Protein AF-A0A2U0NVE9-F1 (afdb_monomer)

Secondary structure (DSSP, 8-state):
-GGGSS-TTTHHHHHHHHHHHHHHHHHHHHHHHHHHHHHTT-TT-HHHHHHHHHHHHHHHHHHHHHHHHH---------

pLDDT: mean 79.7, std 14.77, range [38.28, 94.06]

Solvent-accessible surface area (backbone atoms only — not comparable to full-atom values): 4511 Å² total; per-residue (Å²): 106,65,44,78,76,36,60,94,88,39,30,68,57,40,50,48,53,54,51,51,52,51,52,52,51,64,62,49,46,60,58,53,38,54,50,36,15,47,73,38,65,23,92,86,31,71,54,2,54,50,50,32,50,53,50,53,52,49,53,52,51,49,52,51,52,51,48,66,75,65,57,75,86,70,77,79,79,88,124

Foldseek 3Di:
DQLVVDDVVCSVVSVVVVVVVVVVCVVVLVVVLQVQLVVLPHPVDVSSVVRSVVVVVVVVVVVVVVCVVPPDPDPPPDD

InterPro domains:
  IPR011701 Major facilitator superfamily [PF07690] (1-75)
  IPR020846 Major facilitator superfamily domain [PS50850] (1-75)
  IPR036259 MFS transporter superfamily [G3DSA:1.20.1250.20] (1-79)
  IPR036259 MFS transporter superfamily [SSF103473] (2-77)

Radius of gyration: 17.91 Å; Cα contacts (8 Å, |Δi|>4): 37; chains: 1; bounding box: 46×20×44 Å

Structure (mmCIF, N/CA/C/O backbone):
data_AF-A0A2U0NVE9-F1
#
_entry.id   AF-A0A2U0NVE9-F1
#
loop_
_atom_site.group_PDB
_atom_site.id
_atom_site.type_symbol
_atom_site.label_atom_id
_atom_site.label_alt_id
_atom_site.label_comp_id
_atom_site.label_asym_id
_atom_site.label_entity_id
_atom_site.label_seq_id
_atom_site.pdbx_PDB_ins_code
_atom_site.Cartn_x
_atom_site.Cartn_y
_atom_site.Cartn_z
_atom_site.occupancy
_atom_site.B_iso_or_equiv
_atom_site.auth_seq_id
_atom_site.auth_comp_id
_atom_site.auth_asym_id
_atom_site.auth_atom_id
_atom_site.pdbx_PDB_model_num
ATOM 1 N N . MET A 1 1 ? -19.246 4.346 10.988 1.00 50.72 1 MET A N 1
ATOM 2 C CA . MET A 1 1 ? -17.819 4.685 11.221 1.00 50.72 1 MET A CA 1
ATOM 3 C C . MET A 1 1 ? -17.321 3.877 12.418 1.00 50.72 1 MET A C 1
ATOM 5 O O . MET A 1 1 ? -18.164 3.456 13.190 1.00 50.72 1 MET A O 1
ATOM 9 N N . ALA A 1 2 ? -16.016 3.611 12.601 1.00 57.97 2 ALA A N 1
ATOM 10 C CA . ALA A 1 2 ? -15.572 2.767 13.736 1.00 57.97 2 ALA A CA 1
ATOM 11 C C . ALA A 1 2 ? -15.972 3.342 15.109 1.00 57.97 2 ALA A C 1
ATOM 13 O O . ALA A 1 2 ? -16.209 2.593 16.046 1.00 57.97 2 ALA A O 1
ATOM 14 N N . SER A 1 3 ? -16.131 4.666 15.189 1.00 54.06 3 SER A N 1
ATOM 15 C CA . SER A 1 3 ? -16.757 5.376 16.309 1.00 54.06 3 SER A CA 1
ATOM 16 C C . SER A 1 3 ? -18.195 4.931 16.616 1.00 54.06 3 SER A C 1
ATOM 18 O O . SER A 1 3 ? -18.582 4.954 17.773 1.00 54.06 3 SER A O 1
ATOM 20 N N . ASP A 1 4 ? -18.986 4.536 15.615 1.00 59.50 4 ASP A N 1
ATOM 21 C CA . ASP A 1 4 ? -20.380 4.089 15.796 1.00 59.50 4 ASP A CA 1
ATOM 22 C C . ASP A 1 4 ? -20.463 2.636 16.290 1.00 59.50 4 ASP A C 1
ATOM 24 O O . ASP A 1 4 ? -21.530 2.161 16.669 1.00 59.50 4 ASP A O 1
ATOM 28 N N . SER A 1 5 ? -19.347 1.906 16.226 1.00 58.81 5 SER A N 1
ATOM 29 C CA . SER A 1 5 ? -19.219 0.514 16.673 1.00 58.81 5 SER A CA 1
ATOM 30 C C . SER A 1 5 ? -18.449 0.390 17.992 1.00 58.81 5 SER A C 1
ATOM 32 O O . SER A 1 5 ? -18.296 -0.716 18.502 1.00 58.81 5 SER A O 1
ATOM 34 N N . ALA A 1 6 ? -17.950 1.504 18.530 1.00 57.66 6 ALA A N 1
ATOM 35 C CA . ALA A 1 6 ? -17.256 1.561 19.807 1.00 57.66 6 ALA A CA 1
ATOM 36 C C . ALA A 1 6 ? -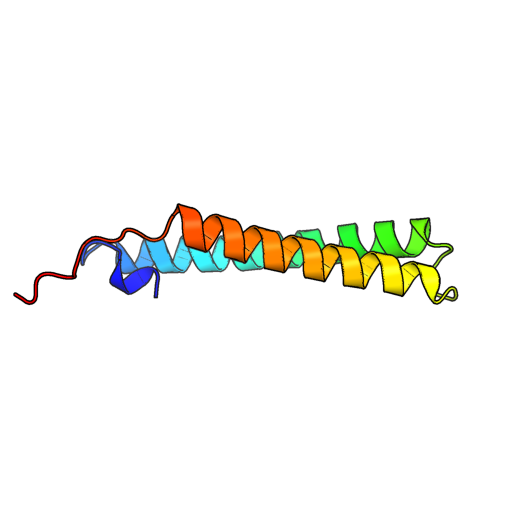18.242 1.910 20.930 1.00 57.66 6 ALA A C 1
ATOM 38 O O . ALA A 1 6 ? -19.193 2.660 20.727 1.00 57.66 6 ALA A O 1
ATOM 39 N N . GLU A 1 7 ? -18.005 1.376 22.128 1.00 55.97 7 GLU A N 1
ATOM 40 C CA . GLU A 1 7 ? -18.762 1.744 23.327 1.00 55.97 7 GLU A CA 1
ATOM 41 C C . GLU A 1 7 ? -18.663 3.261 23.579 1.00 55.97 7 GLU A C 1
ATOM 43 O O . GLU A 1 7 ? -17.652 3.875 23.240 1.00 55.97 7 GLU A O 1
ATOM 48 N N . GLU A 1 8 ? -19.691 3.883 24.169 1.00 55.44 8 GLU A N 1
ATOM 49 C CA . GLU A 1 8 ? -19.890 5.350 24.203 1.00 55.44 8 GLU A CA 1
ATOM 50 C C . GLU A 1 8 ? -18.689 6.141 24.779 1.00 55.44 8 GLU A C 1
ATOM 52 O O . GLU A 1 8 ? -18.482 7.314 24.471 1.00 55.44 8 GLU A O 1
ATOM 57 N N . ARG A 1 9 ? -17.833 5.478 25.573 1.00 62.19 9 ARG A N 1
ATOM 58 C CA . ARG A 1 9 ? -16.592 6.030 26.153 1.00 62.19 9 ARG A CA 1
ATOM 59 C C . ARG A 1 9 ? -15.306 5.739 25.363 1.00 62.19 9 ARG A C 1
ATOM 61 O O . ARG A 1 9 ? -14.264 6.296 25.696 1.00 62.19 9 ARG A O 1
ATOM 68 N N . ALA A 1 10 ? -15.349 4.895 24.335 1.00 64.25 10 ALA A N 1
ATOM 69 C CA . ALA A 1 10 ? -14.193 4.423 23.560 1.00 64.25 10 ALA A CA 1
ATOM 70 C C . ALA A 1 10 ? -14.125 4.988 22.125 1.00 64.25 10 ALA A C 1
ATOM 72 O O . ALA A 1 10 ? -13.164 4.734 21.396 1.00 64.25 10 ALA A O 1
ATOM 73 N N . THR A 1 11 ? -15.097 5.812 21.734 1.00 68.38 11 THR A N 1
ATOM 74 C CA . THR A 1 11 ? -15.163 6.540 20.455 1.00 68.38 11 THR A CA 1
ATOM 75 C C . THR A 1 11 ? -13.854 7.244 20.069 1.00 68.38 11 THR A C 1
ATOM 77 O O . THR A 1 11 ? -13.404 7.155 18.925 1.00 68.38 11 THR A O 1
ATOM 80 N N . SER A 1 12 ? -13.199 7.909 21.027 1.00 67.38 12 SER A N 1
ATOM 81 C CA . SER A 1 12 ? -11.923 8.604 20.791 1.00 67.38 12 SER A CA 1
ATOM 82 C C . SER A 1 12 ? -10.787 7.628 20.455 1.00 67.38 12 SER A C 1
ATOM 84 O O . SER A 1 12 ? -10.027 7.843 19.510 1.00 67.38 12 SER A O 1
ATOM 86 N N . THR A 1 13 ? -10.717 6.498 21.163 1.00 79.12 13 THR A N 1
ATOM 87 C CA . THR A 1 13 ? -9.728 5.442 20.916 1.00 79.12 13 THR A CA 1
ATOM 88 C C . THR A 1 13 ? -9.921 4.803 19.541 1.00 79.12 13 THR A C 1
ATOM 90 O O . THR A 1 13 ? -8.941 4.591 18.830 1.00 79.12 13 THR A O 1
ATOM 93 N N . ALA A 1 14 ? -11.168 4.561 19.120 1.00 75.31 14 ALA A N 1
ATOM 94 C CA . ALA A 1 14 ? -11.472 4.002 17.801 1.00 75.31 14 ALA A CA 1
ATOM 95 C C . ALA A 1 14 ? -10.998 4.913 16.653 1.00 75.31 14 ALA A C 1
ATOM 97 O O . ALA A 1 14 ? -10.367 4.446 15.703 1.00 75.31 14 ALA A O 1
ATOM 98 N N . ASN A 1 15 ? -11.232 6.224 16.762 1.00 78.00 15 ASN A N 1
ATOM 99 C CA . ASN A 1 15 ? -10.740 7.191 15.776 1.00 78.00 15 ASN A CA 1
ATOM 100 C C . ASN A 1 15 ? -9.207 7.315 15.803 1.00 78.00 15 ASN A C 1
ATOM 102 O O . ASN A 1 15 ? -8.583 7.451 14.748 1.00 78.00 15 ASN A O 1
ATOM 106 N N . GLY A 1 16 ? -8.593 7.204 16.986 1.00 82.62 16 GLY A N 1
ATOM 107 C CA . GLY A 1 16 ? -7.139 7.129 17.140 1.00 82.62 16 GLY A CA 1
ATOM 108 C C . GLY A 1 16 ? -6.537 5.940 16.388 1.00 82.62 16 GLY A C 1
ATOM 109 O O . GLY A 1 16 ? -5.611 6.125 15.604 1.00 82.62 16 GLY A O 1
ATOM 110 N N . ILE A 1 17 ? -7.120 4.745 16.535 1.00 85.06 17 ILE A N 1
ATOM 111 C CA . ILE A 1 17 ? -6.672 3.527 15.838 1.00 85.06 17 ILE A CA 1
ATOM 112 C C . ILE A 1 17 ? -6.760 3.691 14.316 1.00 85.06 17 ILE A C 1
ATOM 114 O O . ILE A 1 17 ? -5.793 3.378 13.619 1.00 85.06 17 ILE A O 1
ATOM 118 N N . ILE A 1 18 ? -7.875 4.217 13.790 1.00 83.25 18 ILE A N 1
ATOM 119 C CA . ILE A 1 18 ? -8.008 4.471 12.343 1.00 83.25 18 ILE A CA 1
ATOM 120 C C . ILE A 1 18 ? -6.924 5.439 11.867 1.00 83.25 18 ILE A C 1
ATOM 122 O O . ILE A 1 18 ? -6.270 5.191 10.855 1.00 83.25 18 ILE A O 1
ATOM 126 N N . THR A 1 19 ? -6.723 6.533 12.600 1.00 84.69 19 THR A N 1
ATOM 127 C CA . THR A 1 19 ? -5.749 7.567 12.234 1.00 84.69 19 THR A CA 1
ATOM 128 C C . THR A 1 19 ? -4.336 6.989 12.208 1.00 84.69 19 THR A C 1
ATOM 130 O O . THR A 1 19 ? -3.604 7.179 11.238 1.00 84.69 19 THR A O 1
ATOM 133 N N . THR A 1 20 ? -3.959 6.209 13.222 1.00 87.56 20 THR A N 1
ATOM 134 C CA . THR A 1 20 ? -2.667 5.516 13.258 1.00 87.56 20 THR A CA 1
ATOM 135 C C . THR A 1 20 ? -2.514 4.543 12.091 1.00 87.56 20 THR A C 1
ATOM 137 O O . THR A 1 20 ? -1.474 4.546 11.433 1.00 87.56 20 THR A O 1
ATOM 140 N N . ALA A 1 21 ? -3.547 3.755 11.780 1.00 87.25 21 ALA A N 1
ATOM 141 C CA . ALA A 1 21 ? -3.523 2.836 10.644 1.00 87.25 21 ALA A CA 1
ATOM 142 C C . ALA A 1 21 ? -3.329 3.575 9.307 1.00 87.25 21 ALA A C 1
ATOM 144 O O . ALA A 1 21 ? -2.547 3.124 8.468 1.00 87.25 21 ALA A O 1
ATOM 145 N N . MET A 1 22 ? -3.966 4.739 9.128 1.00 88.00 22 MET A N 1
ATOM 146 C CA . MET A 1 22 ? -3.770 5.589 7.948 1.00 88.00 22 MET A CA 1
ATOM 147 C C . MET A 1 22 ? -2.335 6.107 7.835 1.00 88.00 22 MET A C 1
ATOM 149 O O . MET A 1 22 ? -1.764 6.049 6.749 1.00 88.00 22 MET A O 1
ATOM 153 N N . PHE A 1 23 ? -1.729 6.576 8.930 1.00 88.12 23 PHE A N 1
ATOM 154 C CA . PHE A 1 23 ? -0.346 7.070 8.904 1.00 88.12 23 PHE A CA 1
ATOM 155 C C . PHE A 1 23 ? 0.669 5.962 8.631 1.00 88.12 23 PHE A C 1
ATOM 157 O O . PHE A 1 23 ? 1.585 6.155 7.835 1.00 88.12 23 PHE A O 1
ATOM 164 N N . ILE A 1 24 ? 0.497 4.790 9.243 1.00 90.19 24 ILE A N 1
ATOM 165 C CA . ILE A 1 24 ? 1.378 3.643 8.998 1.00 90.19 24 ILE A CA 1
ATOM 166 C C . ILE A 1 24 ? 1.234 3.175 7.546 1.00 90.19 24 ILE A C 1
ATOM 168 O O . ILE A 1 24 ? 2.234 3.013 6.849 1.00 90.19 24 ILE A O 1
ATOM 172 N N . GLY A 1 25 ? -0.000 3.027 7.055 1.00 86.50 25 GLY A N 1
ATOM 173 C CA . GLY A 1 25 ? -0.260 2.659 5.664 1.00 86.50 25 GLY A CA 1
ATOM 174 C C . GLY A 1 25 ? 0.297 3.685 4.673 1.00 86.50 25 GLY A C 1
ATOM 175 O O . GLY A 1 25 ? 0.962 3.312 3.709 1.00 86.50 25 GLY A O 1
ATOM 176 N N . GLY A 1 26 ? 0.091 4.976 4.939 1.00 86.12 26 GLY A N 1
ATOM 177 C CA . GLY A 1 26 ? 0.611 6.081 4.132 1.00 86.12 26 GLY A CA 1
ATOM 178 C C . GLY A 1 26 ? 2.134 6.222 4.175 1.00 86.12 26 GLY A C 1
ATOM 179 O O . GLY A 1 26 ? 2.717 6.693 3.207 1.00 86.12 26 GLY A O 1
ATOM 180 N N . GLY A 1 27 ? 2.788 5.791 5.257 1.00 88.38 27 GLY A N 1
ATOM 181 C CA . GLY A 1 27 ? 4.248 5.784 5.377 1.00 88.38 27 GLY A CA 1
ATOM 182 C C . GLY A 1 27 ? 4.915 4.574 4.717 1.00 88.38 27 GLY A C 1
ATOM 183 O O . GLY A 1 27 ? 5.996 4.701 4.148 1.00 88.38 27 GLY A O 1
ATOM 184 N N . ILE A 1 28 ? 4.275 3.402 4.756 1.00 90.69 28 ILE A N 1
ATOM 185 C CA . ILE A 1 28 ? 4.803 2.168 4.145 1.00 90.69 28 ILE A CA 1
ATOM 186 C C . ILE A 1 28 ? 4.559 2.150 2.629 1.00 90.69 28 ILE A C 1
ATOM 188 O O . ILE A 1 28 ? 5.382 1.629 1.871 1.00 90.69 28 ILE A O 1
ATOM 192 N N . SER A 1 29 ? 3.450 2.730 2.165 1.00 87.19 29 SER A N 1
ATOM 193 C CA . SER A 1 29 ? 3.041 2.654 0.760 1.00 87.19 29 SER A CA 1
ATOM 194 C C . SER A 1 29 ? 4.046 3.238 -0.249 1.00 87.19 29 SER A C 1
ATOM 196 O O . SER A 1 29 ? 4.277 2.567 -1.256 1.00 87.19 29 SER A O 1
ATOM 198 N N . PRO A 1 30 ? 4.734 4.377 -0.017 1.00 88.75 30 PRO A N 1
ATOM 199 C CA . PRO A 1 30 ? 5.678 4.931 -0.987 1.00 88.75 30 PRO A CA 1
ATOM 200 C C . PRO A 1 30 ? 6.934 4.066 -1.117 1.00 88.75 30 PRO A C 1
ATOM 202 O O . PRO A 1 30 ? 7.488 3.942 -2.208 1.00 88.75 30 PRO A O 1
ATOM 205 N N . LEU A 1 31 ? 7.359 3.423 -0.023 1.00 91.81 31 LEU A N 1
ATOM 206 C CA . LEU A 1 31 ? 8.493 2.496 -0.023 1.00 91.81 31 LEU A CA 1
ATOM 207 C C . LEU A 1 31 ? 8.167 1.240 -0.834 1.00 91.81 31 LEU A C 1
ATOM 209 O O . LEU A 1 31 ? 8.950 0.837 -1.694 1.00 91.81 31 LEU A O 1
ATOM 213 N N . LEU A 1 32 ? 6.987 0.656 -0.602 1.00 89.25 32 LEU A N 1
ATOM 214 C CA . LEU A 1 32 ? 6.521 -0.519 -1.338 1.00 89.25 32 LEU A CA 1
ATOM 215 C C . LEU A 1 32 ? 6.352 -0.208 -2.834 1.00 89.25 32 LEU A C 1
ATOM 217 O O . LEU A 1 32 ? 6.825 -0.966 -3.678 1.00 89.25 32 LEU A O 1
ATOM 221 N N . MET A 1 33 ? 5.713 0.919 -3.166 1.00 88.81 33 MET A N 1
ATOM 222 C CA . MET A 1 33 ? 5.517 1.348 -4.554 1.00 88.81 33 MET A CA 1
ATOM 223 C C . MET A 1 33 ? 6.845 1.632 -5.252 1.00 88.81 33 MET A C 1
ATOM 225 O O . MET A 1 33 ? 7.051 1.160 -6.365 1.00 88.81 33 MET A O 1
ATOM 229 N N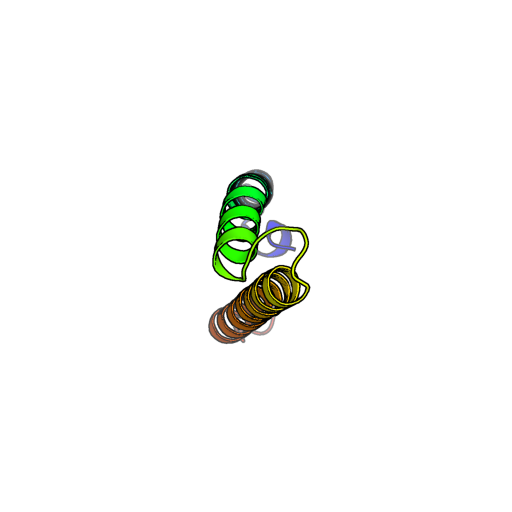 . GLY A 1 34 ? 7.766 2.345 -4.598 1.00 89.38 34 GLY A N 1
ATOM 230 C CA . GLY A 1 34 ? 9.091 2.613 -5.154 1.00 89.38 34 GLY A CA 1
ATOM 231 C C . GLY A 1 34 ? 9.870 1.328 -5.439 1.00 89.38 34 GLY A C 1
ATOM 232 O O . GLY A 1 34 ? 10.504 1.212 -6.487 1.00 89.38 34 GLY A O 1
ATOM 233 N N . TRP A 1 35 ? 9.764 0.334 -4.553 1.00 91.56 35 TRP A N 1
ATOM 234 C CA . TRP A 1 35 ? 10.372 -0.981 -4.752 1.00 91.56 35 TRP A CA 1
ATOM 235 C C . TRP A 1 35 ? 9.743 -1.754 -5.923 1.00 91.56 35 TRP A C 1
ATOM 237 O O . TRP A 1 35 ? 10.469 -2.277 -6.766 1.00 91.56 35 TRP A O 1
ATOM 247 N N . LEU A 1 36 ? 8.410 -1.770 -6.033 1.00 87.88 36 LEU A N 1
ATOM 248 C CA . LEU A 1 36 ? 7.684 -2.410 -7.142 1.00 87.88 36 LEU A CA 1
ATOM 249 C C . LEU A 1 36 ? 7.989 -1.767 -8.499 1.00 87.88 36 LEU A C 1
ATOM 251 O O . LEU A 1 36 ? 8.184 -2.474 -9.487 1.00 87.88 36 LEU A O 1
ATOM 255 N N . ILE A 1 37 ? 8.069 -0.436 -8.545 1.00 89.56 37 ILE A N 1
ATOM 256 C CA . ILE A 1 37 ? 8.404 0.298 -9.769 1.00 89.56 37 ILE A CA 1
ATOM 257 C C . ILE A 1 37 ? 9.837 -0.023 -10.200 1.00 89.56 37 ILE A C 1
ATOM 259 O O . ILE A 1 37 ? 10.071 -0.314 -11.372 1.00 89.56 37 ILE A O 1
ATOM 263 N N . GLN A 1 38 ? 10.789 -0.045 -9.261 1.00 90.38 38 GLN A N 1
ATOM 264 C CA . GLN A 1 38 ? 12.166 -0.465 -9.542 1.00 90.38 38 GLN A CA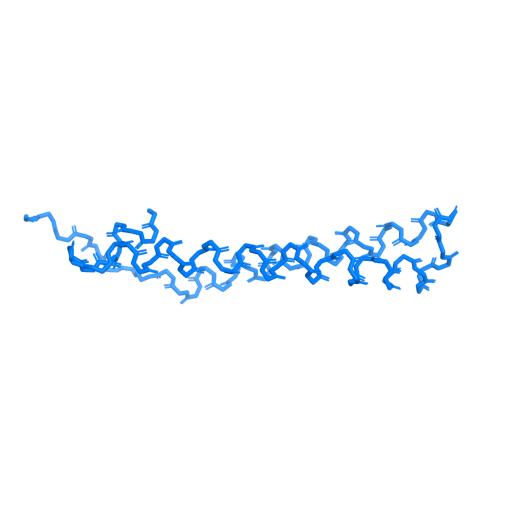 1
ATOM 265 C C . GLN A 1 38 ? 12.234 -1.911 -10.045 1.00 90.38 38 GLN A C 1
ATOM 267 O O . GLN A 1 38 ? 12.897 -2.182 -11.045 1.00 90.38 38 GLN A O 1
ATOM 272 N N . PHE A 1 39 ? 11.493 -2.826 -9.418 1.00 88.88 39 PHE A N 1
ATOM 273 C CA . PHE A 1 39 ? 11.423 -4.224 -9.844 1.00 88.88 39 PHE A CA 1
ATOM 274 C C . PHE A 1 39 ? 10.860 -4.385 -11.266 1.00 88.88 39 PHE A C 1
ATOM 276 O O . PHE A 1 39 ? 11.353 -5.202 -12.039 1.00 88.88 39 PHE A O 1
ATOM 283 N N . GLY A 1 40 ? 9.872 -3.574 -11.648 1.00 84.62 40 GLY A N 1
ATOM 284 C CA . GLY A 1 40 ? 9.281 -3.582 -12.988 1.00 84.62 40 GLY A CA 1
ATOM 285 C C . GLY A 1 40 ? 10.093 -2.875 -14.077 1.00 84.62 40 GLY A C 1
ATOM 286 O O . GLY A 1 40 ? 9.557 -2.635 -15.158 1.00 84.62 40 GLY A O 1
ATOM 287 N N . GLY A 1 41 ? 11.362 -2.542 -13.822 1.00 86.38 41 GLY A N 1
ATOM 288 C CA . GLY A 1 41 ? 12.256 -1.915 -14.800 1.00 86.38 41 GLY A CA 1
ATOM 289 C C . GLY A 1 41 ? 12.479 -0.417 -14.596 1.00 86.38 41 GLY A C 1
ATOM 290 O O . GLY A 1 41 ? 12.985 0.244 -15.500 1.00 86.38 41 GLY A O 1
ATOM 291 N N . GLY A 1 42 ? 12.123 0.116 -13.427 1.00 87.00 42 GLY A N 1
ATOM 292 C CA . GLY A 1 42 ? 12.376 1.503 -13.051 1.00 87.00 42 GLY A CA 1
ATOM 293 C C . GLY A 1 42 ? 11.267 2.472 -13.455 1.00 87.00 42 GLY A C 1
ATOM 294 O O . GLY A 1 42 ? 10.262 2.114 -14.062 1.00 87.00 42 GLY A O 1
ATOM 295 N N . TRP A 1 43 ? 11.467 3.74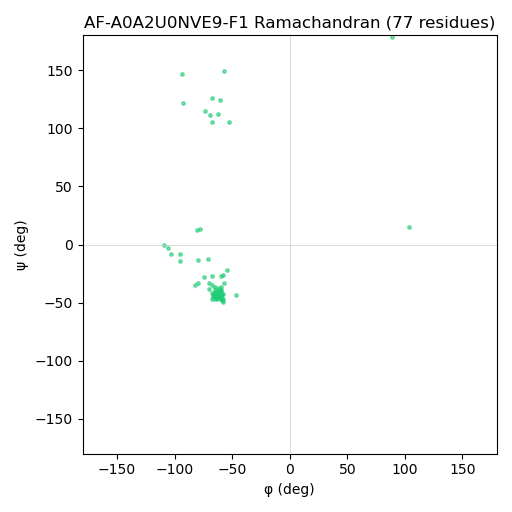0 -13.100 1.00 85.56 43 TRP A N 1
ATOM 296 C CA . TRP A 1 43 ? 10.471 4.812 -13.226 1.00 85.56 43 TRP A CA 1
ATOM 297 C C . TRP A 1 43 ? 10.189 5.261 -14.664 1.00 85.56 43 TRP A C 1
ATOM 299 O O . TRP A 1 43 ? 9.214 5.973 -14.892 1.00 85.56 43 TRP A O 1
ATOM 309 N N . GLU A 1 44 ? 11.019 4.857 -15.624 1.00 89.31 44 GLU A N 1
ATOM 310 C CA . GLU A 1 44 ? 10.812 5.147 -17.049 1.00 89.31 44 GLU A CA 1
ATOM 311 C C . GLU A 1 44 ? 10.097 4.007 -17.783 1.00 89.31 44 GLU A C 1
ATOM 313 O O . GLU A 1 44 ? 9.594 4.200 -18.889 1.00 89.31 44 GLU A O 1
ATOM 318 N N . ASN A 1 45 ? 10.013 2.821 -17.172 1.00 87.62 45 ASN A N 1
ATOM 319 C CA . ASN A 1 45 ? 9.350 1.680 -17.780 1.00 87.62 45 ASN A CA 1
ATOM 320 C C . ASN A 1 45 ? 7.872 1.628 -17.346 1.00 87.62 45 ASN A C 1
ATOM 322 O O . ASN A 1 45 ? 7.589 1.502 -16.149 1.00 87.62 45 ASN A O 1
ATOM 326 N N . PRO A 1 46 ? 6.904 1.653 -18.283 1.00 87.75 46 PRO A N 1
ATOM 327 C CA . PRO A 1 46 ? 5.483 1.550 -17.951 1.00 87.75 46 PRO A CA 1
ATOM 328 C C . PRO A 1 46 ? 5.128 0.268 -17.181 1.00 87.75 46 PRO A C 1
ATOM 330 O O . PRO A 1 46 ? 4.179 0.275 -16.396 1.00 87.75 46 PRO A O 1
ATOM 333 N N . ALA A 1 47 ? 5.903 -0.811 -17.337 1.00 87.56 47 ALA A N 1
ATOM 334 C CA . ALA A 1 47 ? 5.701 -2.049 -16.587 1.00 87.56 47 ALA A CA 1
ATOM 335 C C . ALA A 1 47 ? 5.820 -1.850 -15.062 1.00 87.56 47 ALA A C 1
ATOM 337 O O . ALA A 1 47 ? 5.029 -2.430 -14.318 1.00 87.56 47 ALA A O 1
ATOM 338 N N . GLY A 1 48 ? 6.724 -0.981 -14.588 1.00 87.69 48 GLY A N 1
ATOM 339 C CA . GLY A 1 48 ? 6.871 -0.654 -13.163 1.00 87.69 48 GLY A CA 1
ATOM 340 C C . GLY A 1 48 ? 5.595 -0.084 -12.546 1.00 87.69 48 GLY A C 1
ATOM 341 O O . GLY A 1 48 ? 5.163 -0.521 -11.477 1.00 87.69 48 GLY A O 1
ATOM 342 N N . TYR A 1 49 ? 4.933 0.829 -13.258 1.00 88.31 49 TYR A N 1
ATOM 343 C CA . TYR A 1 49 ? 3.658 1.396 -12.817 1.00 88.31 49 TYR A CA 1
ATOM 344 C C . TYR A 1 49 ? 2.523 0.379 -12.874 1.00 88.31 49 TYR A C 1
ATOM 346 O O . TYR A 1 49 ? 1.697 0.348 -11.965 1.00 88.31 49 TYR A O 1
ATOM 354 N N . ILE A 1 50 ? 2.491 -0.479 -13.901 1.00 91.50 50 ILE A N 1
ATOM 355 C CA . ILE A 1 50 ? 1.492 -1.552 -14.005 1.00 91.50 50 ILE A CA 1
ATOM 356 C C . ILE A 1 50 ? 1.569 -2.456 -12.770 1.00 91.50 50 ILE A C 1
ATOM 358 O O . ILE A 1 50 ? 0.545 -2.673 -12.122 1.00 91.50 50 ILE A O 1
ATOM 362 N N . TYR A 1 51 ? 2.762 -2.921 -12.387 1.00 88.56 51 TYR A N 1
ATOM 363 C CA . TYR A 1 51 ? 2.920 -3.735 -11.178 1.00 88.56 51 TYR A CA 1
ATOM 364 C C . TYR A 1 51 ? 2.457 -2.994 -9.920 1.00 88.56 51 TYR A C 1
ATOM 366 O O . TYR A 1 51 ? 1.681 -3.550 -9.146 1.00 88.56 51 TYR A O 1
ATOM 374 N N . ALA A 1 52 ? 2.846 -1.727 -9.744 1.00 89.25 52 ALA A N 1
ATOM 375 C CA . ALA A 1 52 ? 2.411 -0.931 -8.597 1.00 89.25 52 ALA A CA 1
ATOM 376 C C . ALA A 1 52 ? 0.878 -0.763 -8.533 1.00 89.25 52 ALA A C 1
ATOM 378 O O . ALA A 1 52 ? 0.285 -0.936 -7.465 1.00 89.25 52 ALA A O 1
ATOM 379 N N . PHE A 1 53 ? 0.219 -0.480 -9.662 1.00 90.81 53 PHE A N 1
ATOM 380 C CA . PHE A 1 53 ? -1.240 -0.341 -9.726 1.00 90.81 53 PHE A CA 1
ATOM 381 C C . PHE A 1 53 ? -1.968 -1.656 -9.462 1.00 90.81 53 PHE A C 1
ATOM 383 O O . PHE A 1 53 ? -2.931 -1.669 -8.693 1.00 90.81 53 PHE A O 1
ATOM 390 N N . PHE A 1 54 ? -1.501 -2.769 -10.031 1.00 92.75 54 PHE A N 1
ATOM 391 C CA . PHE A 1 54 ? -2.096 -4.077 -9.757 1.00 92.75 54 PHE A CA 1
ATOM 392 C C . PHE A 1 54 ? -1.916 -4.493 -8.296 1.00 92.75 54 PHE A C 1
ATOM 394 O O . PHE A 1 54 ? -2.851 -5.029 -7.701 1.00 92.75 54 PHE A O 1
ATOM 401 N N . THR A 1 55 ? -0.769 -4.197 -7.679 1.00 91.62 55 THR A N 1
ATOM 402 C CA . THR A 1 55 ? -0.577 -4.440 -6.244 1.00 91.62 55 THR A CA 1
ATOM 403 C C . THR A 1 55 ? -1.511 -3.579 -5.393 1.00 91.62 55 THR A C 1
ATOM 405 O O . THR A 1 55 ? -2.142 -4.106 -4.479 1.00 91.62 55 THR A O 1
ATOM 408 N N . MET A 1 56 ? -1.671 -2.287 -5.708 1.00 91.25 56 MET A N 1
ATOM 409 C CA . MET A 1 56 ? -2.641 -1.423 -5.020 1.00 91.25 56 MET A CA 1
ATOM 410 C C . MET A 1 56 ? -4.071 -1.961 -5.127 1.00 91.25 56 MET A C 1
ATOM 412 O O . MET A 1 56 ? -4.773 -2.054 -4.118 1.00 91.25 56 MET A O 1
ATOM 416 N N . ALA A 1 57 ? -4.488 -2.351 -6.334 1.00 93.50 57 ALA A N 1
ATOM 417 C CA . ALA A 1 57 ? -5.800 -2.945 -6.565 1.00 93.50 57 ALA A CA 1
ATOM 418 C C . ALA A 1 57 ? -5.974 -4.245 -5.762 1.00 93.50 57 ALA A C 1
ATOM 420 O O . ALA A 1 57 ? -7.006 -4.441 -5.122 1.00 93.50 57 ALA A O 1
ATOM 421 N N . GLY A 1 58 ? -4.944 -5.096 -5.724 1.00 93.81 58 GLY A N 1
ATOM 422 C CA . GLY A 1 58 ? -4.923 -6.314 -4.917 1.00 93.81 58 GLY A CA 1
ATOM 423 C C . GLY A 1 58 ? -5.111 -6.039 -3.424 1.00 93.81 58 GLY A C 1
ATOM 424 O O . GLY A 1 58 ? -5.972 -6.651 -2.797 1.00 93.81 58 GLY A O 1
ATOM 425 N N . CYS A 1 59 ? -4.380 -5.075 -2.856 1.00 91.62 59 CYS A N 1
ATOM 426 C CA . CYS A 1 59 ? -4.536 -4.694 -1.449 1.00 91.62 59 CYS A CA 1
ATOM 427 C C . CYS A 1 59 ? -5.943 -4.159 -1.139 1.00 91.62 59 CYS A C 1
ATOM 429 O O . CYS A 1 59 ? -6.501 -4.488 -0.093 1.00 91.62 59 CYS A O 1
ATOM 431 N N . ALA A 1 60 ? -6.541 -3.380 -2.045 1.00 89.88 60 ALA A N 1
ATOM 432 C CA . ALA A 1 60 ? -7.906 -2.881 -1.878 1.00 89.88 60 ALA A CA 1
ATOM 433 C C . ALA A 1 60 ? -8.947 -4.016 -1.913 1.00 89.88 60 ALA A C 1
ATOM 435 O O . ALA A 1 60 ? -9.844 -4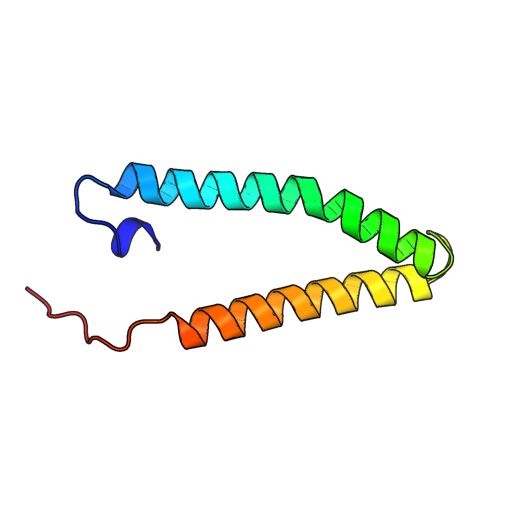.058 -1.069 1.00 89.88 60 ALA A O 1
ATOM 436 N N . LEU A 1 61 ? -8.802 -4.968 -2.842 1.00 94.06 61 LEU A N 1
ATOM 437 C CA . LEU A 1 61 ? -9.666 -6.149 -2.922 1.00 94.06 61 LEU A CA 1
ATOM 438 C C . LEU A 1 61 ? -9.522 -7.044 -1.686 1.00 94.06 61 LEU A C 1
ATOM 440 O O . LEU A 1 61 ? -10.526 -7.508 -1.152 1.00 94.06 61 LEU A O 1
ATOM 444 N N . LEU A 1 62 ? -8.300 -7.244 -1.187 1.00 92.31 62 LEU A N 1
ATOM 445 C CA . LEU A 1 62 ? -8.061 -7.961 0.068 1.00 92.31 62 LEU A CA 1
ATOM 446 C C . LEU A 1 62 ? -8.712 -7.246 1.255 1.00 92.31 62 LEU A C 1
ATOM 448 O O . LEU A 1 62 ? -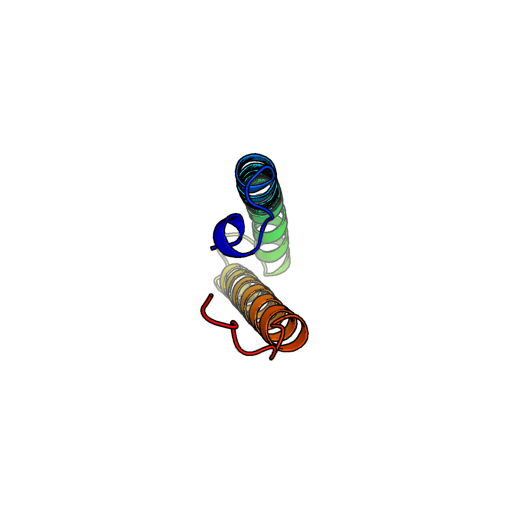9.367 -7.897 2.064 1.00 92.31 62 LEU A O 1
ATOM 452 N N . GLY A 1 63 ? -8.598 -5.917 1.335 1.00 88.88 63 GLY A N 1
ATOM 453 C CA . GLY A 1 6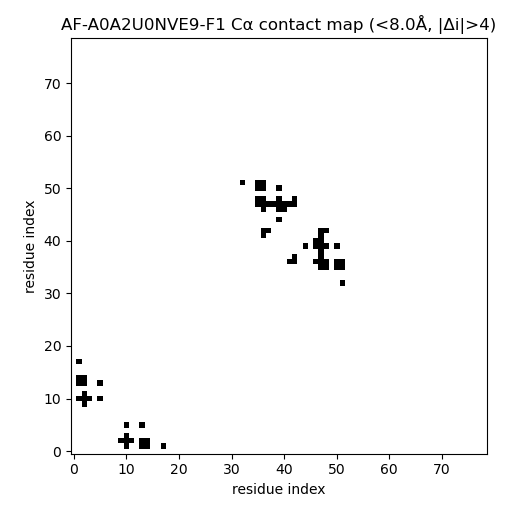3 ? -9.285 -5.116 2.350 1.00 88.88 63 GL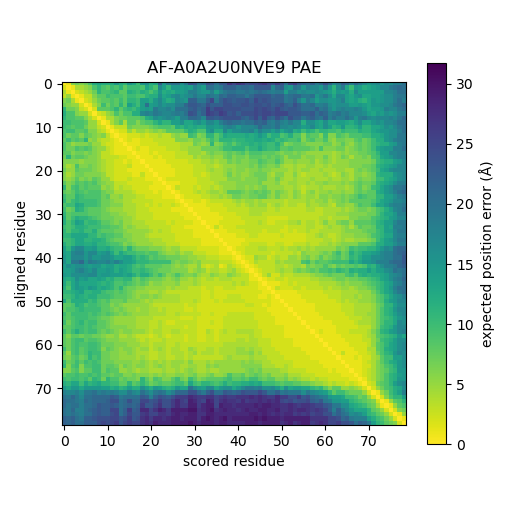Y A CA 1
ATOM 454 C C . GLY A 1 63 ? -10.804 -5.298 2.302 1.00 88.88 63 GLY A C 1
ATOM 455 O O . GLY A 1 63 ? -11.433 -5.493 3.338 1.00 88.88 63 GLY A O 1
ATOM 456 N N . MET A 1 64 ? -11.387 -5.327 1.102 1.00 91.81 64 MET A N 1
ATOM 457 C CA . MET A 1 64 ? -12.812 -5.598 0.897 1.00 91.81 64 MET A CA 1
ATOM 458 C C . MET A 1 64 ? -13.204 -7.022 1.319 1.00 91.81 64 MET A C 1
ATOM 460 O O . MET A 1 64 ? -14.198 -7.193 2.021 1.00 91.81 64 MET A O 1
ATOM 464 N N . LEU A 1 65 ? -12.411 -8.039 0.974 1.00 91.12 65 LEU A N 1
ATOM 465 C CA . LEU A 1 65 ? -12.655 -9.420 1.405 1.00 91.12 65 LEU A CA 1
ATOM 466 C C . LEU A 1 65 ? -12.589 -9.558 2.928 1.00 91.12 65 LEU A C 1
ATOM 468 O O . LEU A 1 65 ? -13.476 -10.160 3.532 1.00 91.12 65 LEU A O 1
ATOM 472 N N . LEU A 1 66 ? -11.582 -8.953 3.561 1.00 88.00 66 LEU A N 1
ATOM 473 C CA . LEU A 1 66 ? -11.469 -8.912 5.018 1.00 88.00 66 LEU A CA 1
ATOM 474 C C . LEU A 1 66 ? -12.674 -8.200 5.641 1.00 88.00 66 LEU A C 1
ATOM 476 O O . LEU A 1 66 ? -13.238 -8.705 6.611 1.00 88.00 66 LEU A O 1
ATOM 480 N N . GLN A 1 67 ? -13.123 -7.084 5.059 1.00 86.00 67 GLN A N 1
ATOM 481 C CA . GLN A 1 67 ? -14.331 -6.374 5.487 1.00 86.00 67 GLN A CA 1
ATOM 482 C C . GLN A 1 67 ? -15.578 -7.268 5.391 1.00 86.00 67 GLN A C 1
ATOM 484 O O . GLN A 1 67 ? -16.379 -7.282 6.319 1.00 86.00 67 GLN A O 1
ATOM 489 N N . LEU A 1 68 ? -15.734 -8.049 4.316 1.00 85.69 68 LEU A N 1
ATOM 490 C CA . LEU A 1 68 ? -16.850 -8.992 4.160 1.00 85.69 68 LEU A CA 1
ATOM 491 C C . LEU A 1 68 ? -16.815 -10.128 5.190 1.00 85.69 68 LEU A C 1
ATOM 493 O O . LEU A 1 68 ? -17.869 -10.559 5.652 1.00 85.69 68 LEU A O 1
ATOM 497 N N . MET A 1 69 ? -15.626 -10.614 5.553 1.00 86.88 69 MET A N 1
ATOM 498 C CA . MET A 1 69 ? -15.466 -11.664 6.566 1.00 86.88 69 MET A CA 1
ATOM 499 C C . MET A 1 69 ? -15.673 -11.152 7.997 1.00 86.88 69 MET A C 1
ATOM 501 O O . MET A 1 69 ? -16.059 -11.928 8.865 1.00 86.88 69 MET A O 1
ATOM 505 N N . THR A 1 70 ? -15.404 -9.868 8.244 1.00 81.38 70 THR A N 1
ATOM 506 C CA . THR A 1 70 ? -15.447 -9.250 9.583 1.00 81.38 70 THR A CA 1
ATOM 507 C C . THR A 1 70 ? -16.688 -8.401 9.832 1.00 81.38 70 THR A C 1
ATOM 509 O O . THR A 1 70 ? -16.911 -7.973 10.962 1.00 81.38 70 THR A O 1
ATOM 512 N N . THR A 1 71 ? -17.517 -8.149 8.814 1.00 72.31 71 THR A N 1
ATOM 513 C CA . T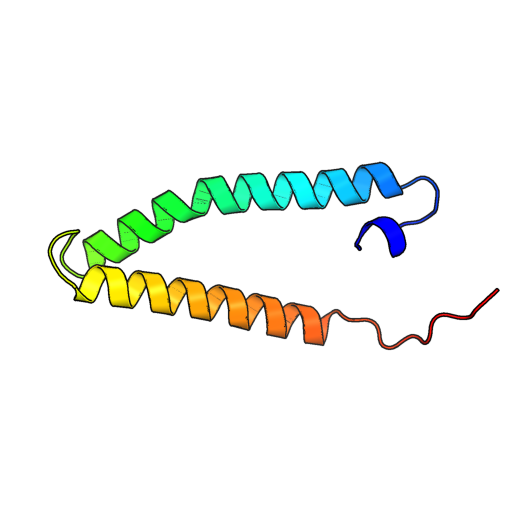HR A 1 71 ? -18.790 -7.457 9.013 1.00 72.31 71 THR A CA 1
ATOM 514 C C . THR A 1 71 ? -19.745 -8.374 9.779 1.00 72.31 71 THR A C 1
ATOM 516 O O . THR A 1 71 ? -20.168 -9.430 9.305 1.00 72.31 71 THR A O 1
ATOM 519 N N . ASP A 1 72 ? -20.041 -7.992 11.016 1.00 60.50 72 ASP A N 1
ATOM 520 C CA . ASP A 1 72 ? -20.982 -8.704 11.866 1.00 60.50 72 ASP A CA 1
ATOM 521 C C . ASP A 1 72 ? -22.400 -8.566 11.283 1.00 60.50 72 ASP A C 1
ATOM 523 O O . ASP A 1 72 ? -22.878 -7.460 11.024 1.00 60.50 72 ASP A O 1
ATOM 527 N N . LYS A 1 73 ? -23.096 -9.689 11.060 1.00 55.62 73 LYS A N 1
ATOM 528 C CA . LYS A 1 73 ? -24.472 -9.723 10.512 1.00 55.62 73 LYS A CA 1
ATOM 529 C C . LYS A 1 73 ? -25.541 -9.435 11.567 1.00 55.62 73 LYS A C 1
ATOM 531 O O . LYS A 1 73 ? -26.720 -9.702 11.337 1.00 55.62 73 LYS A O 1
ATOM 536 N N . THR A 1 74 ? -25.153 -8.955 12.742 1.00 49.88 74 THR A N 1
ATOM 537 C CA . THR A 1 74 ? -26.091 -8.753 13.841 1.00 49.88 74 THR A CA 1
ATOM 538 C C . THR A 1 74 ? -26.963 -7.528 13.535 1.00 49.88 74 THR A C 1
ATOM 540 O O . THR A 1 74 ? -26.438 -6.416 13.445 1.00 49.88 74 THR A O 1
ATOM 543 N N . PRO A 1 75 ? -28.290 -7.686 13.342 1.00 51.00 75 PRO A N 1
ATOM 544 C CA . PRO A 1 75 ? -29.169 -6.553 13.111 1.00 51.00 75 PRO A CA 1
ATOM 545 C C . PRO A 1 75 ? -29.095 -5.637 14.330 1.00 51.00 75 PRO A C 1
ATOM 547 O O . PRO A 1 75 ? -29.323 -6.066 15.462 1.00 51.00 75 PRO A O 1
ATOM 550 N N . ARG A 1 76 ? -28.754 -4.370 14.085 1.00 52.19 76 ARG A N 1
ATOM 551 C CA . ARG A 1 76 ? -28.742 -3.306 15.088 1.00 52.19 76 ARG A CA 1
ATOM 552 C C . ARG A 1 76 ? -30.107 -3.282 15.779 1.00 52.19 76 ARG A C 1
ATOM 554 O O . ARG A 1 76 ? -31.083 -2.841 15.172 1.00 52.19 76 ARG A O 1
ATOM 561 N N . LYS A 1 77 ? -30.200 -3.776 17.021 1.00 48.12 77 LYS A N 1
ATOM 562 C CA . LYS A 1 77 ? -31.396 -3.563 17.841 1.00 48.12 77 LYS A CA 1
ATOM 563 C C . LYS A 1 77 ? -31.515 -2.060 18.059 1.00 48.12 77 LYS A C 1
ATOM 565 O O . LYS A 1 77 ? -30.654 -1.456 18.686 1.00 48.12 77 LYS A O 1
ATOM 570 N N . ALA A 1 78 ? -32.554 -1.476 17.475 1.00 48.97 78 ALA A N 1
ATOM 571 C CA . ALA A 1 78 ? -32.994 -0.136 17.801 1.00 48.97 78 ALA A CA 1
ATOM 572 C C . ALA A 1 78 ? -33.543 -0.166 19.230 1.00 48.97 78 ALA A C 1
ATOM 574 O O . ALA A 1 78 ? -34.618 -0.721 19.446 1.00 48.97 78 ALA A O 1
ATOM 575 N N . HIS A 1 79 ? -32.787 0.373 20.180 1.00 38.28 79 HIS A N 1
ATOM 576 C CA . HIS A 1 79 ? -33.278 0.826 21.476 1.00 38.28 79 HIS A CA 1
ATOM 577 C C . HIS A 1 79 ? -32.473 2.050 21.887 1.00 38.28 79 HIS A C 1
ATOM 579 O O . HIS A 1 79 ? -31.227 1.958 21.829 1.00 38.28 79 HIS A O 1
#

Organism: Klebsiella pneumoniae (NCBI:txid573)

Mean predicted aligned error: 9.01 Å

Sequence (79 aa):
MASDSAEERATSTANGIITTAMFIGGGISPLLMGWLIQFGGGWENPAGYIYAFFTMAGCALLGMLLQLMTTDKTPRKAH